Protein AF-A0A7X9KQ05-F1 (afdb_monomer)

Sequence (134 aa):
QCNPVDAQNQIRTLVGRLENDSTVLTVDIPKMLSTYNSTLLKMSNIDAKFSDISIKTTNDKQYFLVFKGSSYVSSFLVIEEKYQLFAYSGISCTTSDCASEQFGCTPKVSGVACWPCSNKGKCTKTVSNRSLID

Structure (mmCIF, N/CA/C/O backbone):
data_AF-A0A7X9KQ05-F1
#
_entry.id   AF-A0A7X9KQ05-F1
#
loop_
_atom_site.group_PDB
_atom_site.id
_atom_site.type_symbol
_atom_site.label_atom_id
_at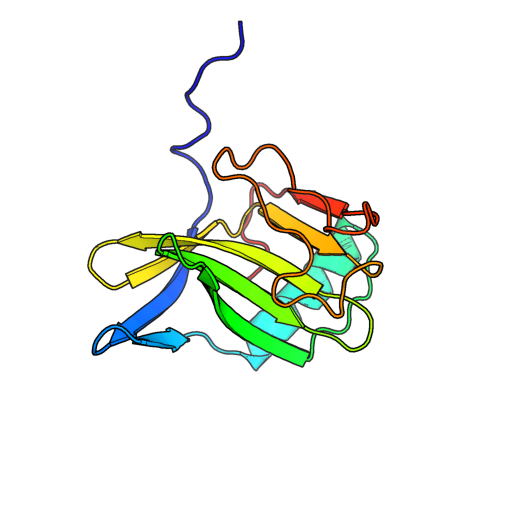om_site.label_alt_id
_atom_site.label_comp_id
_atom_site.label_asym_id
_atom_site.label_entity_id
_atom_site.label_seq_id
_atom_site.pdbx_PDB_ins_code
_atom_site.Cartn_x
_atom_site.Cartn_y
_atom_site.Cartn_z
_atom_site.occupancy
_atom_site.B_iso_or_equiv
_atom_site.auth_seq_id
_atom_site.auth_comp_id
_atom_site.auth_asym_id
_atom_site.auth_atom_id
_atom_site.pdbx_PDB_model_num
ATOM 1 N N . GLN A 1 1 ? 16.382 24.914 11.539 1.00 32.06 1 GLN A N 1
ATOM 2 C CA . GLN A 1 1 ? 15.289 24.474 12.433 1.00 32.06 1 GLN A CA 1
ATOM 3 C C . GLN A 1 1 ? 14.169 23.967 11.536 1.00 32.06 1 GLN A C 1
ATOM 5 O O . GLN A 1 1 ? 13.652 24.756 10.760 1.00 32.06 1 GLN A O 1
ATOM 10 N N . CYS A 1 2 ? 13.890 22.661 11.524 1.00 33.84 2 CYS A N 1
ATOM 11 C CA . CYS A 1 2 ? 12.804 22.104 10.708 1.00 33.84 2 CYS A CA 1
ATOM 12 C C . CYS A 1 2 ? 11.520 22.112 11.545 1.00 33.84 2 CYS A C 1
ATOM 14 O O . CYS A 1 2 ? 11.489 21.508 12.616 1.00 33.84 2 CYS A O 1
ATOM 16 N N . ASN A 1 3 ? 10.513 22.856 11.090 1.00 32.16 3 ASN A N 1
ATOM 17 C CA . ASN A 1 3 ? 9.236 23.030 11.779 1.00 32.16 3 ASN A CA 1
ATOM 18 C C . ASN A 1 3 ? 8.375 21.751 11.704 1.00 32.16 3 ASN A C 1
ATOM 20 O O . ASN A 1 3 ? 8.307 21.136 10.643 1.00 32.16 3 ASN A O 1
ATOM 24 N N . PRO A 1 4 ? 7.659 21.371 12.778 1.00 38.47 4 PRO A N 1
ATOM 25 C CA . PRO A 1 4 ? 6.852 20.147 12.850 1.00 38.47 4 PRO A CA 1
ATOM 26 C C . PRO A 1 4 ? 5.459 20.260 12.181 1.00 38.47 4 PRO A C 1
ATOM 28 O O . PRO A 1 4 ? 4.487 19.703 12.682 1.00 38.47 4 PRO A O 1
ATOM 31 N N . VAL A 1 5 ? 5.329 20.982 11.060 1.00 39.44 5 VAL A N 1
ATOM 32 C CA . VAL A 1 5 ? 4.015 21.336 10.465 1.00 39.44 5 VAL A CA 1
ATOM 33 C C . VAL A 1 5 ? 3.595 20.430 9.285 1.00 39.44 5 VAL A C 1
ATOM 35 O O . VAL A 1 5 ? 2.438 20.445 8.875 1.00 39.44 5 VAL A O 1
ATOM 38 N N . ASP A 1 6 ? 4.459 19.539 8.792 1.00 43.81 6 ASP A N 1
ATOM 39 C CA . ASP A 1 6 ? 4.179 18.737 7.581 1.00 43.81 6 ASP A CA 1
ATOM 40 C C . ASP A 1 6 ? 3.206 17.551 7.773 1.00 43.81 6 ASP A C 1
ATOM 42 O O . ASP A 1 6 ? 2.900 16.826 6.823 1.00 43.81 6 ASP A O 1
ATOM 46 N N . ALA A 1 7 ? 2.680 17.333 8.983 1.00 42.59 7 ALA A N 1
ATOM 47 C CA . ALA A 1 7 ? 1.721 16.254 9.242 1.00 42.59 7 ALA A CA 1
ATOM 48 C C . ALA A 1 7 ? 0.283 16.588 8.790 1.00 42.59 7 ALA A C 1
ATOM 50 O O . ALA A 1 7 ? -0.501 15.677 8.542 1.00 42.59 7 ALA A O 1
ATOM 51 N N . GLN A 1 8 ? -0.083 17.871 8.663 1.00 43.12 8 GLN A N 1
ATOM 52 C CA . GLN A 1 8 ? -1.489 18.274 8.480 1.00 43.12 8 GLN A CA 1
ATOM 53 C C . GLN A 1 8 ? -1.935 18.449 7.018 1.00 43.12 8 GLN A C 1
ATOM 55 O O . GLN A 1 8 ? -3.130 18.591 6.773 1.00 43.12 8 GLN A O 1
ATOM 60 N N . ASN A 1 9 ? -1.020 18.378 6.044 1.00 53.97 9 ASN A N 1
ATOM 61 C CA . ASN A 1 9 ? -1.334 18.584 4.621 1.00 53.97 9 ASN A CA 1
ATOM 62 C C . ASN A 1 9 ? -1.078 17.344 3.747 1.00 53.97 9 ASN A C 1
ATOM 64 O O . ASN A 1 9 ? -0.866 17.449 2.539 1.00 53.97 9 ASN A O 1
ATOM 68 N N . GLN A 1 10 ? -1.069 16.154 4.356 1.00 70.31 10 GLN A N 1
ATOM 69 C CA . GLN A 1 10 ? -0.912 14.908 3.612 1.00 70.31 10 GLN A CA 1
ATOM 70 C C . GLN A 1 10 ? -2.224 14.513 2.933 1.00 70.31 10 GLN A C 1
ATOM 72 O O . GLN A 1 10 ? -3.295 14.493 3.545 1.00 70.31 10 GLN A O 1
ATOM 77 N N . ILE A 1 11 ? -2.120 14.200 1.644 1.00 86.56 11 ILE A N 1
ATOM 78 C CA . ILE A 1 11 ? -3.246 13.834 0.785 1.00 86.56 11 ILE A CA 1
ATOM 79 C C . ILE A 1 11 ? -3.753 12.468 1.222 1.00 86.56 11 ILE A C 1
ATOM 81 O O . ILE A 1 11 ? -2.985 11.505 1.305 1.00 86.56 11 ILE A O 1
ATOM 85 N N . ARG A 1 12 ? -5.049 12.393 1.508 1.00 92.12 12 ARG A N 1
ATOM 86 C CA . ARG A 1 12 ? -5.700 11.213 2.066 1.00 92.12 12 ARG A CA 1
ATOM 87 C C . ARG A 1 12 ? -6.724 10.661 1.087 1.00 92.12 12 ARG A C 1
ATOM 89 O O . ARG A 1 12 ? -7.572 11.407 0.611 1.00 92.12 12 ARG A O 1
ATOM 96 N N . THR A 1 13 ? -6.667 9.355 0.866 1.00 95.06 13 THR A N 1
ATOM 97 C CA . THR A 1 13 ? -7.666 8.606 0.095 1.00 95.06 13 THR A CA 1
ATOM 98 C C . THR A 1 13 ? -8.396 7.672 1.049 1.00 95.06 13 THR A C 1
ATOM 100 O O . THR A 1 13 ? -7.745 6.958 1.814 1.00 95.06 13 THR A O 1
ATOM 103 N N . LEU A 1 14 ? -9.732 7.672 1.027 1.00 96.38 14 LEU A N 1
ATOM 104 C CA . LEU A 1 14 ? -10.535 6.688 1.757 1.00 96.38 14 LEU A CA 1
ATOM 105 C C . LEU A 1 14 ? -10.352 5.322 1.090 1.00 96.38 14 LEU A C 1
ATOM 107 O O . LEU A 1 14 ? -10.723 5.149 -0.069 1.00 96.38 14 LEU A O 1
ATOM 111 N N . VAL A 1 15 ? -9.777 4.364 1.814 1.00 97.06 15 VAL A N 1
ATOM 112 C CA . VAL A 1 15 ? -9.429 3.044 1.262 1.00 97.06 15 VAL A CA 1
ATOM 113 C C . VAL A 1 15 ? -10.255 1.911 1.850 1.00 97.06 15 VAL A C 1
ATOM 115 O O . VAL A 1 15 ? -10.392 0.850 1.240 1.00 97.06 15 VAL A O 1
ATOM 118 N N . GLY A 1 16 ? -10.832 2.130 3.025 1.00 96.56 16 GLY A N 1
ATOM 119 C CA . GLY A 1 16 ? -11.611 1.111 3.697 1.00 96.56 16 GLY A CA 1
ATOM 120 C C . GLY A 1 16 ? -12.319 1.614 4.938 1.00 96.56 16 GLY A C 1
ATOM 121 O O . GLY A 1 16 ? -12.400 2.814 5.207 1.00 96.56 16 GLY A O 1
ATOM 122 N N . ARG A 1 17 ? -12.803 0.657 5.719 1.00 97.06 17 ARG A N 1
ATOM 123 C CA . ARG A 1 17 ? -13.454 0.871 7.010 1.00 97.06 17 ARG A CA 1
ATOM 124 C C . ARG A 1 17 ? -13.168 -0.290 7.955 1.00 97.06 17 ARG A C 1
ATOM 126 O O . ARG A 1 17 ? -12.743 -1.357 7.513 1.00 97.06 17 ARG A O 1
ATOM 133 N N . LEU A 1 18 ? -13.417 -0.075 9.238 1.00 94.88 18 LEU A N 1
ATOM 134 C CA . LEU A 1 18 ? -13.466 -1.136 10.233 1.00 94.88 18 LEU A CA 1
ATOM 135 C C . LEU A 1 18 ? -14.906 -1.614 10.407 1.00 94.88 18 LEU A C 1
ATOM 137 O O . LEU A 1 18 ? -15.801 -0.817 10.684 1.00 94.88 18 LEU A O 1
ATOM 141 N N . GLU A 1 19 ? -15.112 -2.920 10.275 1.00 94.31 19 GLU A N 1
ATOM 142 C CA . GLU A 1 19 ? -16.373 -3.597 10.583 1.00 94.31 19 GLU A CA 1
ATOM 143 C C . GLU A 1 19 ? -16.075 -4.747 11.544 1.00 94.31 19 GLU A C 1
ATOM 145 O O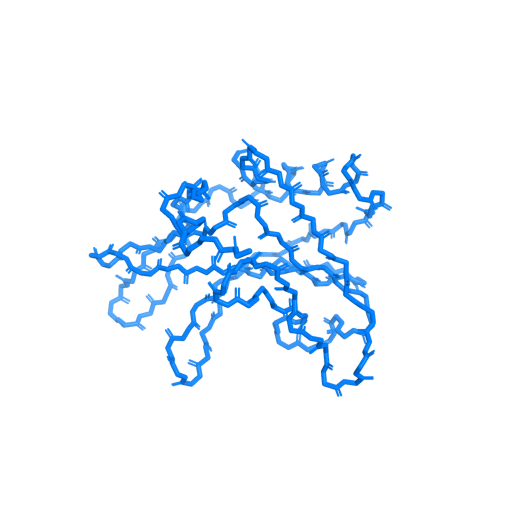 . GLU A 1 19 ? -15.317 -5.650 11.201 1.00 94.31 19 GLU A O 1
ATOM 150 N N . ASN A 1 20 ? -16.646 -4.715 12.754 1.00 89.81 20 ASN A N 1
ATOM 151 C CA . ASN A 1 20 ? -16.412 -5.728 13.796 1.00 89.81 20 ASN A CA 1
ATOM 152 C C . ASN A 1 20 ? -14.911 -5.999 14.039 1.00 89.81 20 ASN A C 1
ATOM 154 O O . ASN A 1 20 ? -14.457 -7.140 13.957 1.00 89.81 20 ASN A O 1
ATOM 158 N N . ASP A 1 21 ? -14.133 -4.932 14.246 1.00 85.00 21 ASP A N 1
ATOM 159 C CA . ASP A 1 21 ? -12.671 -4.962 14.434 1.00 85.00 21 ASP A CA 1
ATOM 160 C C . ASP A 1 21 ? -11.861 -5.549 13.257 1.00 85.00 21 ASP A C 1
ATOM 162 O O . ASP A 1 21 ? -10.652 -5.757 13.369 1.00 85.00 21 ASP A O 1
ATOM 166 N N . SER A 1 22 ? -12.499 -5.773 12.105 1.00 90.94 22 SER A N 1
ATOM 167 C CA . SER A 1 22 ? -11.862 -6.266 10.881 1.00 90.94 22 SER A CA 1
ATOM 168 C C . SER A 1 22 ? -11.764 -5.167 9.827 1.00 90.94 22 SER A C 1
ATOM 170 O O . SER A 1 22 ? -12.681 -4.362 9.658 1.00 90.94 22 SER A O 1
ATOM 172 N N . THR A 1 23 ? -10.653 -5.128 9.092 1.00 94.25 23 THR A N 1
ATOM 173 C CA . THR A 1 23 ? -10.446 -4.168 8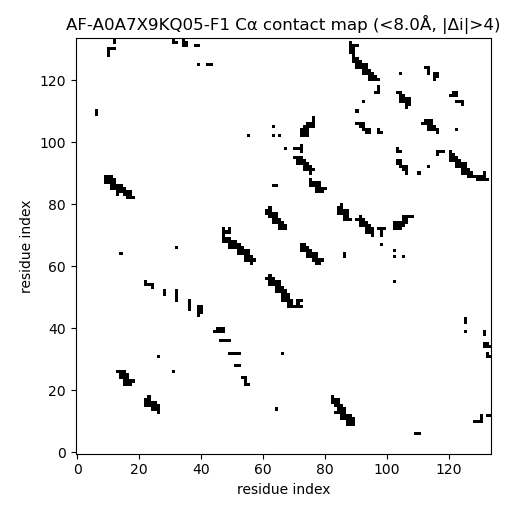.002 1.00 94.25 23 THR A CA 1
ATOM 174 C C . THR A 1 23 ? -11.177 -4.625 6.741 1.00 94.25 23 THR A C 1
ATOM 176 O O . THR A 1 23 ? -11.014 -5.751 6.273 1.00 94.25 23 THR A O 1
ATOM 179 N N . VAL A 1 24 ? -11.972 -3.731 6.159 1.00 95.94 24 VAL A N 1
ATOM 180 C CA . VAL A 1 24 ? -12.706 -3.970 4.912 1.00 95.94 24 VAL A CA 1
ATOM 181 C C . VAL A 1 24 ? -12.269 -2.934 3.887 1.00 95.94 24 VAL A C 1
ATOM 183 O O . VAL A 1 24 ? -12.441 -1.734 4.099 1.00 95.94 24 VAL A O 1
ATOM 186 N N . LEU A 1 25 ? -11.689 -3.393 2.775 1.00 95.88 25 LEU A N 1
ATOM 187 C CA . LEU A 1 25 ? -11.379 -2.550 1.618 1.00 95.88 25 LEU A CA 1
ATOM 188 C C . LEU A 1 25 ? -12.675 -2.135 0.915 1.00 95.88 25 LEU A C 1
ATOM 190 O O . LEU A 1 25 ? -13.524 -2.978 0.633 1.00 95.88 25 LEU A O 1
ATOM 194 N N . THR A 1 26 ? -12.814 -0.848 0.602 1.00 96.12 26 THR A N 1
ATOM 195 C CA . THR A 1 26 ? -14.031 -0.288 -0.024 1.00 96.12 26 THR A CA 1
ATOM 196 C C . THR A 1 26 ? -13.763 0.385 -1.371 1.00 96.12 26 THR A C 1
ATOM 198 O O . THR A 1 26 ? -14.611 1.110 -1.883 1.00 96.12 26 THR A O 1
ATOM 201 N N . VAL A 1 27 ? -12.569 0.195 -1.928 1.00 95.44 27 VAL A N 1
ATOM 202 C CA . VAL A 1 27 ? -12.116 0.826 -3.175 1.00 95.44 27 VAL A CA 1
ATOM 203 C C . VAL A 1 27 ? -12.448 -0.023 -4.396 1.00 95.44 27 VAL A C 1
ATOM 205 O O . VAL A 1 27 ? -12.593 -1.241 -4.305 1.00 95.44 27 VAL A O 1
ATOM 208 N N . ASP A 1 28 ? -12.482 0.615 -5.565 1.00 96.81 28 ASP A N 1
ATOM 209 C CA . ASP A 1 28 ? -12.424 -0.082 -6.850 1.00 96.81 28 ASP A CA 1
ATOM 210 C C . ASP A 1 28 ? -10.998 -0.624 -7.060 1.00 96.81 28 ASP A C 1
ATOM 212 O O . ASP A 1 28 ? -10.082 0.112 -7.439 1.00 96.81 28 ASP A O 1
ATOM 216 N N . ILE A 1 29 ? -10.803 -1.910 -6.747 1.00 95.88 29 ILE A N 1
ATOM 217 C CA . ILE A 1 29 ? -9.492 -2.574 -6.794 1.00 95.88 29 ILE A CA 1
ATOM 218 C C . ILE A 1 29 ? -8.874 -2.514 -8.205 1.00 95.88 29 ILE A C 1
ATOM 220 O O . ILE A 1 29 ? -7.732 -2.057 -8.308 1.00 95.88 29 ILE A O 1
ATOM 224 N N . PRO A 1 30 ? -9.566 -2.914 -9.296 1.00 97.12 30 PRO A N 1
ATOM 225 C CA . PRO A 1 30 ? -9.018 -2.800 -10.649 1.00 97.12 30 PRO A CA 1
ATOM 226 C C . PRO A 1 30 ? -8.569 -1.383 -11.011 1.00 97.12 30 PRO A C 1
ATOM 228 O O . PRO A 1 30 ? -7.465 -1.201 -11.538 1.00 97.12 30 PRO A O 1
ATOM 231 N N . LYS A 1 31 ? -9.392 -0.373 -10.699 1.00 97.06 31 LYS A N 1
ATOM 232 C CA . LYS A 1 31 ? -9.046 1.025 -10.972 1.00 97.06 31 LYS A CA 1
ATOM 233 C C . LYS A 1 31 ? -7.812 1.448 -10.177 1.00 97.06 31 LYS A C 1
ATOM 235 O O . LYS A 1 31 ? -6.870 1.975 -10.766 1.00 97.06 31 LYS A O 1
ATOM 240 N N . MET A 1 32 ? -7.781 1.172 -8.873 1.00 97.38 32 MET A N 1
ATOM 241 C CA . MET A 1 32 ? -6.673 1.560 -7.997 1.00 97.38 32 MET A CA 1
ATOM 242 C C . MET A 1 32 ? -5.352 0.878 -8.388 1.00 97.38 32 MET A C 1
ATOM 244 O O . MET A 1 32 ? -4.311 1.536 -8.427 1.00 97.38 32 MET A O 1
ATOM 248 N N . LEU A 1 33 ? -5.382 -0.412 -8.750 1.00 98.00 33 LEU A N 1
ATOM 249 C CA . LEU A 1 33 ? -4.218 -1.128 -9.288 1.00 98.00 33 LEU A CA 1
ATOM 250 C C . LEU A 1 33 ? -3.703 -0.476 -10.577 1.00 98.00 33 LEU A C 1
ATOM 252 O O . LEU A 1 33 ? -2.499 -0.250 -10.721 1.00 98.00 33 LEU A O 1
ATOM 256 N N . SER A 1 34 ? -4.604 -0.164 -11.512 1.00 97.62 34 SER A N 1
ATOM 257 C CA . SER A 1 34 ? -4.253 0.466 -12.789 1.00 97.62 34 SER A CA 1
ATOM 258 C C . SER A 1 34 ? -3.651 1.861 -12.595 1.00 97.62 34 SER A C 1
ATOM 260 O O . SER A 1 34 ? -2.589 2.157 -13.162 1.00 97.62 34 SER A O 1
ATOM 262 N N . THR A 1 35 ? -4.282 2.700 -11.761 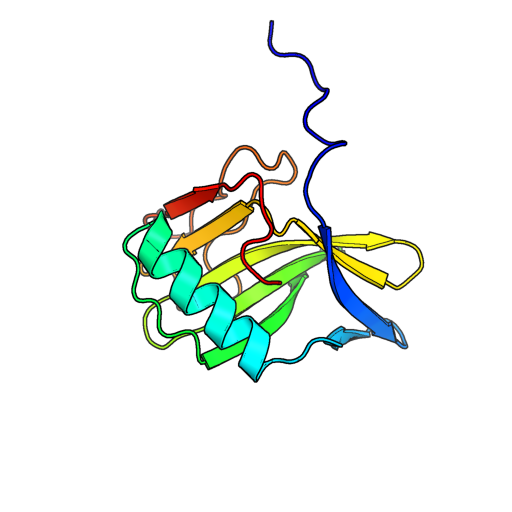1.00 97.19 35 THR A N 1
ATOM 263 C CA . THR A 1 35 ? -3.759 4.025 -11.394 1.00 97.19 35 THR A CA 1
ATOM 264 C C . THR A 1 35 ? -2.365 3.884 -10.804 1.00 97.19 35 THR A C 1
ATOM 266 O O . THR A 1 35 ? -1.426 4.521 -11.288 1.00 97.19 35 THR A O 1
ATOM 269 N N . TYR A 1 36 ? -2.200 3.042 -9.781 1.00 97.75 36 TYR A N 1
ATOM 270 C CA . TYR A 1 36 ? -0.953 3.029 -9.032 1.00 97.75 36 TYR A CA 1
ATOM 271 C C . TYR A 1 36 ? 0.218 2.461 -9.835 1.00 97.75 36 TYR A C 1
ATOM 273 O O . TYR A 1 36 ? 1.293 3.061 -9.839 1.00 97.75 36 TYR A O 1
ATOM 281 N N . ASN A 1 37 ? 0.009 1.376 -10.591 1.00 97.94 37 ASN A N 1
ATOM 282 C CA . ASN A 1 37 ? 1.029 0.847 -11.502 1.00 97.94 37 ASN A CA 1
ATOM 283 C C . ASN A 1 37 ? 1.480 1.913 -12.516 1.00 97.94 37 ASN A C 1
ATOM 285 O O . ASN A 1 37 ? 2.679 2.126 -12.708 1.00 97.94 37 ASN A O 1
ATOM 289 N N . SER A 1 38 ? 0.528 2.637 -13.115 1.00 97.06 38 SER A N 1
ATOM 290 C CA . SER A 1 38 ? 0.824 3.697 -14.088 1.00 97.06 38 SER A CA 1
ATOM 291 C C . SER A 1 38 ? 1.591 4.864 -13.464 1.00 97.06 38 SER A C 1
ATOM 293 O O . SER A 1 38 ? 2.530 5.393 -14.064 1.00 97.06 38 SER A O 1
ATOM 295 N N . THR A 1 39 ? 1.195 5.285 -12.264 1.00 95.94 39 THR A N 1
ATOM 296 C CA . THR A 1 39 ? 1.833 6.392 -11.545 1.00 95.94 39 THR A CA 1
ATOM 297 C C . THR A 1 39 ? 3.246 6.027 -11.112 1.00 95.94 39 THR A C 1
ATOM 299 O O . THR A 1 39 ? 4.175 6.809 -11.321 1.00 95.94 39 THR A O 1
ATOM 302 N N . LEU A 1 40 ? 3.438 4.830 -10.559 1.00 95.94 40 LEU A N 1
ATOM 303 C CA . LEU A 1 40 ? 4.734 4.394 -10.057 1.00 95.94 40 LEU A CA 1
ATOM 304 C C . LEU A 1 40 ? 5.757 4.214 -11.190 1.00 95.94 40 LEU A C 1
ATOM 306 O O . LEU A 1 40 ? 6.916 4.619 -11.042 1.00 95.94 40 LEU A O 1
ATOM 310 N N . LEU A 1 41 ? 5.315 3.712 -12.347 1.00 96.31 41 LEU A N 1
ATOM 311 C CA . LEU A 1 41 ? 6.140 3.663 -13.551 1.00 96.31 41 LEU A CA 1
ATOM 312 C C . LEU A 1 41 ? 6.576 5.070 -13.980 1.00 96.31 41 LEU A C 1
ATOM 314 O O . LEU A 1 41 ? 7.761 5.310 -14.188 1.00 96.31 41 LEU A O 1
ATOM 318 N N . LYS A 1 42 ? 5.647 6.030 -14.047 1.00 96.00 42 LYS A N 1
ATOM 319 C CA . LYS A 1 42 ? 5.956 7.409 -14.467 1.00 96.00 42 LYS A CA 1
ATOM 320 C C . LYS A 1 42 ? 6.872 8.149 -13.491 1.00 96.00 42 LYS A C 1
ATOM 322 O O . LYS A 1 42 ? 7.745 8.891 -13.925 1.00 96.00 42 LYS A O 1
ATOM 327 N N . MET A 1 43 ? 6.656 7.989 -12.186 1.00 93.31 43 MET A N 1
ATOM 328 C CA . MET A 1 43 ? 7.333 8.795 -11.162 1.00 93.31 43 MET A CA 1
ATOM 329 C C . MET A 1 43 ? 8.639 8.189 -10.659 1.00 93.31 43 MET A C 1
ATOM 331 O O . MET A 1 43 ? 9.512 8.913 -10.187 1.00 93.31 43 MET A O 1
ATOM 335 N N . SER A 1 44 ? 8.764 6.865 -10.681 1.00 92.25 44 SER A N 1
ATOM 336 C CA . SER A 1 44 ? 9.911 6.166 -10.090 1.00 92.25 44 SER A CA 1
ATOM 337 C C . SER A 1 44 ? 10.541 5.145 -11.031 1.00 92.25 44 SER A C 1
ATOM 339 O O . SER A 1 44 ? 11.502 4.492 -10.635 1.00 92.25 44 SER A O 1
ATOM 341 N N . ASN A 1 45 ? 10.041 5.032 -12.268 1.00 95.62 45 ASN A N 1
ATOM 342 C CA . ASN A 1 45 ? 10.500 4.062 -13.260 1.00 95.62 45 ASN A CA 1
ATOM 343 C C . ASN A 1 45 ? 10.448 2.614 -12.738 1.00 95.62 45 ASN A C 1
ATOM 345 O O . ASN A 1 45 ? 11.336 1.810 -13.015 1.00 95.62 45 ASN A O 1
ATOM 349 N N . ILE A 1 46 ? 9.423 2.297 -11.936 1.00 95.62 46 ILE A N 1
ATOM 350 C CA . ILE A 1 46 ? 9.183 0.952 -11.404 1.00 95.62 46 ILE A CA 1
ATOM 351 C C . ILE A 1 46 ? 7.938 0.378 -12.081 1.00 95.62 46 ILE A C 1
ATOM 353 O O . ILE A 1 46 ? 6.819 0.809 -11.806 1.00 95.62 46 ILE A O 1
ATOM 357 N N . ASP A 1 47 ? 8.138 -0.628 -12.929 1.00 96.25 47 ASP A N 1
ATOM 358 C CA . ASP A 1 47 ? 7.065 -1.450 -13.499 1.00 96.25 47 ASP A CA 1
ATOM 359 C C . ASP A 1 47 ? 6.725 -2.602 -12.537 1.00 96.25 47 ASP A C 1
ATOM 361 O O . ASP A 1 47 ? 7.184 -3.735 -12.690 1.00 96.25 47 ASP A O 1
ATOM 365 N N . ALA A 1 48 ? 5.985 -2.283 -11.470 1.00 93.56 48 ALA A N 1
ATOM 366 C CA . ALA A 1 48 ? 5.763 -3.210 -10.360 1.00 93.56 48 ALA A CA 1
ATOM 367 C C . ALA A 1 48 ? 4.766 -4.339 -10.661 1.00 93.56 48 ALA A C 1
ATOM 369 O O . ALA A 1 48 ? 4.821 -5.389 -10.012 1.00 93.56 48 ALA A O 1
ATOM 370 N N . LYS A 1 49 ? 3.851 -4.113 -11.613 1.00 96.31 49 LYS A N 1
ATOM 371 C CA . LYS A 1 49 ? 2.767 -5.036 -11.988 1.00 96.31 49 LYS A CA 1
ATOM 372 C C . LYS A 1 49 ? 2.017 -5.577 -10.769 1.00 96.31 49 LYS A C 1
ATOM 374 O O . LYS A 1 49 ? 1.820 -6.784 -10.627 1.00 96.31 49 LYS A O 1
ATOM 379 N N . PHE A 1 50 ? 1.626 -4.681 -9.864 1.00 97.94 50 PHE A N 1
ATOM 380 C CA . PHE A 1 50 ? 0.787 -5.040 -8.728 1.00 97.94 50 PHE A CA 1
ATOM 381 C C . PHE A 1 50 ? -0.529 -5.633 -9.226 1.00 97.94 50 PHE A C 1
ATOM 383 O O . PHE A 1 50 ? -1.149 -5.088 -10.142 1.00 97.94 50 PHE A O 1
ATOM 390 N N . SER A 1 51 ? -0.941 -6.731 -8.605 1.00 97.44 51 SER A N 1
ATOM 391 C CA . SER A 1 51 ? -2.151 -7.482 -8.943 1.00 97.44 51 SER A CA 1
ATOM 392 C C . SER A 1 51 ? -3.082 -7.675 -7.748 1.00 97.44 51 SER A C 1
ATOM 394 O O . SER A 1 51 ? -4.190 -8.166 -7.922 1.00 97.44 51 SER A O 1
ATOM 396 N N . ASP A 1 52 ? -2.631 -7.322 -6.545 1.00 97.25 52 ASP A N 1
ATOM 397 C CA . ASP A 1 52 ? -3.373 -7.496 -5.300 1.00 97.25 52 ASP A CA 1
ATOM 398 C C . ASP A 1 52 ? -3.236 -6.261 -4.401 1.00 97.25 52 ASP A C 1
ATOM 400 O O . ASP A 1 52 ? -2.194 -5.592 -4.405 1.00 97.25 52 ASP A O 1
ATOM 404 N N . ILE A 1 53 ? -4.293 -5.975 -3.637 1.00 97.44 53 ILE A N 1
ATOM 405 C CA . ILE A 1 53 ? -4.358 -4.890 -2.653 1.00 97.44 53 ILE A CA 1
ATOM 406 C C . ILE A 1 53 ? -4.948 -5.454 -1.361 1.00 97.44 53 ILE A C 1
ATOM 408 O O . ILE A 1 53 ? -5.999 -6.088 -1.373 1.00 97.44 53 ILE A O 1
ATOM 412 N N . SER A 1 54 ? -4.307 -5.174 -0.229 1.00 96.81 54 SER A N 1
ATOM 413 C CA . SER A 1 54 ? -4.804 -5.553 1.098 1.00 96.81 54 SER A CA 1
ATOM 414 C C . SER A 1 54 ? -4.542 -4.453 2.124 1.00 96.81 54 SER A C 1
ATOM 416 O O . SER A 1 54 ? -3.564 -3.717 2.013 1.00 96.81 54 SER A O 1
ATOM 418 N N . ILE A 1 55 ? -5.394 -4.344 3.148 1.00 96.56 55 ILE A N 1
ATOM 419 C CA . ILE A 1 55 ? -5.073 -3.573 4.356 1.00 96.56 55 ILE A CA 1
ATOM 420 C C . ILE A 1 55 ? -4.515 -4.552 5.379 1.00 96.56 55 ILE A C 1
ATOM 422 O O . ILE A 1 55 ? -5.177 -5.527 5.734 1.00 96.56 55 ILE A O 1
ATOM 426 N N . LYS A 1 56 ? -3.302 -4.293 5.855 1.00 94.69 56 LYS A N 1
ATOM 427 C CA . LYS A 1 56 ? -2.627 -5.117 6.856 1.00 94.69 56 LYS A CA 1
ATOM 428 C C . LYS A 1 56 ? -2.412 -4.325 8.134 1.00 94.69 56 LYS A C 1
ATOM 430 O O . LYS A 1 56 ? -2.155 -3.126 8.080 1.00 94.69 56 LYS A O 1
ATOM 435 N N . THR A 1 57 ? -2.466 -5.019 9.262 1.00 93.06 57 THR A N 1
ATOM 436 C CA . THR A 1 57 ? -2.358 -4.419 10.594 1.00 93.06 57 THR A CA 1
ATOM 437 C C . THR A 1 57 ? -1.163 -5.000 11.335 1.00 93.06 57 THR A C 1
ATOM 439 O O . THR A 1 57 ? -0.912 -6.204 11.259 1.00 93.06 57 THR A O 1
ATOM 442 N N . THR A 1 58 ? -0.407 -4.154 12.032 1.00 88.88 58 THR A N 1
ATOM 443 C CA . THR A 1 58 ? 0.650 -4.585 12.957 1.00 88.88 58 THR A CA 1
ATOM 444 C C . THR A 1 58 ? 0.075 -4.875 14.344 1.00 88.88 58 THR A C 1
ATOM 446 O O . THR A 1 58 ? -1.027 -4.443 14.675 1.00 88.88 58 THR A O 1
ATOM 449 N N . ASN A 1 59 ? 0.847 -5.552 15.197 1.00 86.06 59 ASN A N 1
ATOM 450 C CA . ASN A 1 59 ? 0.443 -5.824 16.583 1.00 86.06 59 ASN A CA 1
ATOM 451 C C . ASN A 1 59 ? 0.141 -4.541 17.384 1.00 86.06 59 ASN A C 1
ATOM 453 O O . ASN A 1 59 ? -0.719 -4.554 18.259 1.00 86.06 59 ASN A O 1
ATOM 457 N N . ASP A 1 60 ? 0.777 -3.421 17.024 1.00 85.94 60 ASP A N 1
ATOM 458 C CA . ASP A 1 60 ? 0.568 -2.103 17.637 1.00 85.94 60 ASP A CA 1
ATOM 459 C C . ASP A 1 60 ? -0.594 -1.318 16.996 1.00 85.94 60 ASP A C 1
ATOM 461 O O .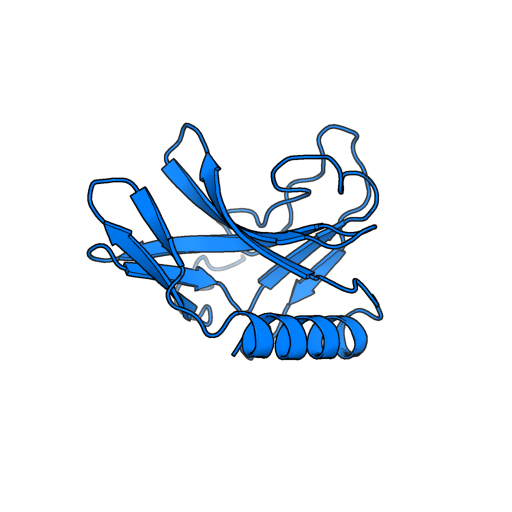 ASP A 1 60 ? -0.667 -0.095 17.122 1.00 85.94 60 ASP A O 1
ATOM 465 N N . LYS A 1 61 ? -1.489 -2.005 16.270 1.00 85.44 61 LYS A N 1
ATOM 466 C CA . LYS A 1 61 ? -2.646 -1.428 15.564 1.00 85.44 61 LYS A CA 1
ATOM 467 C C . LYS A 1 61 ? -2.287 -0.350 14.531 1.00 85.44 61 LYS A C 1
ATOM 469 O O . LYS A 1 61 ? -3.080 0.550 14.273 1.00 85.44 61 LYS A O 1
ATOM 474 N N . GLN A 1 62 ? -1.110 -0.436 13.908 1.00 90.56 62 GLN A N 1
ATOM 475 C CA . GLN A 1 62 ? -0.804 0.398 12.741 1.00 90.56 62 GLN A CA 1
ATOM 476 C C . GLN A 1 62 ? -1.321 -0.280 11.480 1.00 90.56 62 GLN A C 1
ATOM 478 O O . GLN A 1 62 ? -1.075 -1.469 11.274 1.00 90.56 62 GLN A O 1
ATOM 483 N N . TYR A 1 63 ? -2.002 0.480 10.629 1.00 93.62 63 TYR A N 1
ATOM 484 C CA . TYR A 1 63 ? -2.569 -0.017 9.384 1.00 93.62 63 TYR A CA 1
ATOM 485 C C . TYR A 1 63 ? -1.696 0.390 8.197 1.00 93.62 63 TYR A C 1
ATOM 487 O O . TYR A 1 63 ? -1.187 1.510 8.127 1.00 93.62 63 TYR A O 1
ATOM 495 N N . PHE A 1 64 ? -1.569 -0.509 7.228 1.00 95.31 64 PHE A N 1
ATOM 496 C CA . PHE A 1 64 ? -0.881 -0.255 5.970 1.00 95.31 64 PHE A CA 1
ATOM 497 C C . PHE A 1 64 ? -1.716 -0.763 4.805 1.00 95.31 64 PHE A C 1
ATOM 499 O O . PHE A 1 64 ? -2.189 -1.899 4.825 1.00 95.31 64 PHE A O 1
ATOM 506 N N . LEU A 1 65 ? -1.857 0.058 3.769 1.00 97.00 65 LEU A N 1
ATOM 507 C CA . LEU A 1 65 ? -2.365 -0.392 2.480 1.00 97.00 65 LEU A CA 1
ATOM 508 C C . LEU A 1 65 ? -1.189 -0.989 1.716 1.00 97.00 65 LEU A C 1
ATOM 510 O O . LEU A 1 65 ? -0.205 -0.293 1.474 1.00 97.00 65 LEU A O 1
ATOM 514 N N . VAL A 1 66 ? -1.281 -2.263 1.363 1.00 97.62 66 VAL A N 1
ATOM 515 C CA . VAL A 1 66 ? -0.202 -3.031 0.746 1.00 97.62 66 VAL A CA 1
ATOM 516 C C . VAL A 1 66 ? -0.617 -3.456 -0.652 1.00 97.62 66 VAL A C 1
ATOM 518 O O . VAL A 1 66 ? -1.616 -4.151 -0.824 1.00 97.62 66 VAL A O 1
ATOM 521 N N . PHE A 1 67 ? 0.193 -3.071 -1.632 1.00 98.00 67 PHE A N 1
ATOM 522 C CA . PHE A 1 67 ? 0.111 -3.519 -3.014 1.00 98.00 67 PHE A CA 1
ATOM 523 C C . PHE A 1 67 ? 1.129 -4.629 -3.238 1.00 98.00 67 PHE A C 1
ATOM 525 O O . PHE A 1 67 ? 2.311 -4.466 -2.912 1.00 98.00 67 PHE A O 1
ATOM 532 N N . LYS A 1 68 ? 0.689 -5.750 -3.811 1.00 97.62 68 LYS A N 1
ATOM 533 C CA . LYS A 1 68 ? 1.552 -6.905 -4.070 1.00 97.62 68 LYS A CA 1
ATOM 534 C C . LYS A 1 68 ? 1.542 -7.285 -5.545 1.00 97.62 68 LYS A C 1
ATOM 536 O O . LYS A 1 68 ? 0.492 -7.396 -6.174 1.00 97.62 68 LYS A O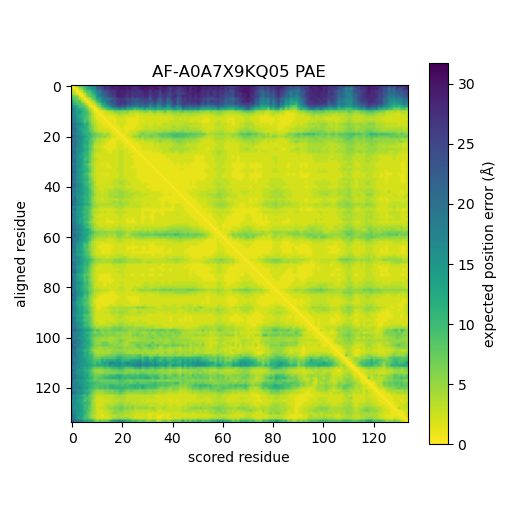 1
ATOM 541 N N . GLY A 1 69 ? 2.742 -7.446 -6.090 1.00 95.75 69 GLY A N 1
ATOM 542 C CA . GLY A 1 69 ? 3.008 -7.969 -7.425 1.00 95.75 69 GLY A CA 1
ATOM 543 C C . GLY A 1 69 ? 3.912 -9.195 -7.332 1.00 95.75 69 GLY A C 1
ATOM 544 O O . GLY A 1 69 ? 4.246 -9.659 -6.239 1.00 95.75 69 GLY A O 1
ATOM 545 N N . 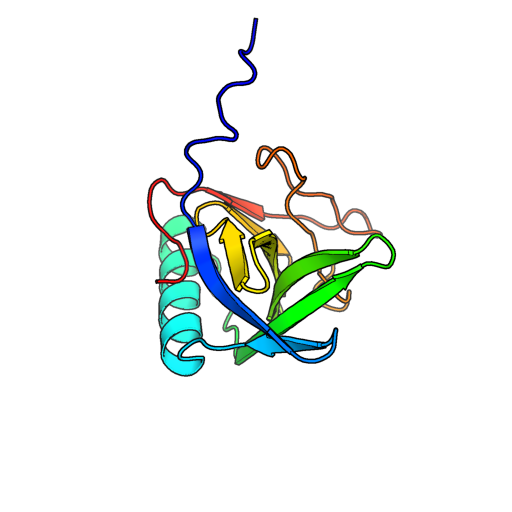SER A 1 70 ? 4.342 -9.717 -8.480 1.00 91.56 70 SER A N 1
ATOM 546 C CA . SER A 1 70 ? 5.223 -10.893 -8.528 1.00 91.56 70 SER A CA 1
ATOM 547 C C . SER A 1 70 ? 6.612 -10.630 -7.943 1.00 91.56 70 SER A C 1
ATOM 549 O O . SER A 1 70 ? 7.231 -11.532 -7.389 1.00 91.56 70 SER A O 1
ATOM 551 N N . SER A 1 71 ? 7.109 -9.402 -8.095 1.00 94.12 71 SER A N 1
ATOM 552 C CA . SER A 1 71 ? 8.500 -9.039 -7.791 1.00 94.12 71 SER A CA 1
ATOM 553 C C . SER A 1 71 ? 8.624 -7.812 -6.898 1.00 94.12 71 SER A C 1
ATOM 555 O O . SER A 1 71 ? 9.726 -7.481 -6.480 1.00 94.12 71 SER A O 1
ATOM 557 N N . TYR A 1 72 ? 7.509 -7.142 -6.610 1.00 96.50 72 TYR A N 1
ATOM 558 C CA . TYR A 1 72 ? 7.481 -5.916 -5.831 1.00 96.50 72 TYR A CA 1
ATOM 559 C C . TYR A 1 72 ? 6.374 -5.965 -4.790 1.00 96.50 72 TYR A C 1
ATOM 561 O O . TYR A 1 72 ? 5.275 -6.470 -5.038 1.00 96.50 72 TYR A O 1
ATOM 569 N N . VAL A 1 73 ? 6.659 -5.356 -3.647 1.00 97.00 73 VAL A N 1
ATOM 570 C CA . VAL A 1 73 ? 5.656 -4.941 -2.671 1.00 97.00 73 VAL A CA 1
ATOM 571 C C . VAL A 1 73 ? 5.800 -3.447 -2.463 1.00 97.00 73 VAL A C 1
ATOM 573 O O . VAL A 1 73 ? 6.915 -2.924 -2.399 1.00 97.00 73 VAL A O 1
ATOM 576 N N . SER A 1 74 ? 4.665 -2.766 -2.369 1.00 96.94 74 SER A N 1
ATOM 577 C CA . SER A 1 74 ? 4.608 -1.376 -1.950 1.00 96.94 74 SER A CA 1
ATOM 578 C C . SER A 1 74 ? 3.614 -1.197 -0.824 1.00 96.94 74 SER A C 1
ATOM 580 O O . SER A 1 74 ? 2.612 -1.912 -0.757 1.00 96.94 74 SER A O 1
ATOM 582 N N . SER A 1 75 ? 3.878 -0.235 0.050 1.00 96.50 75 SER A N 1
ATOM 583 C CA . SER A 1 75 ? 2.951 0.105 1.112 1.00 96.50 75 SER A CA 1
ATOM 584 C C . SER A 1 7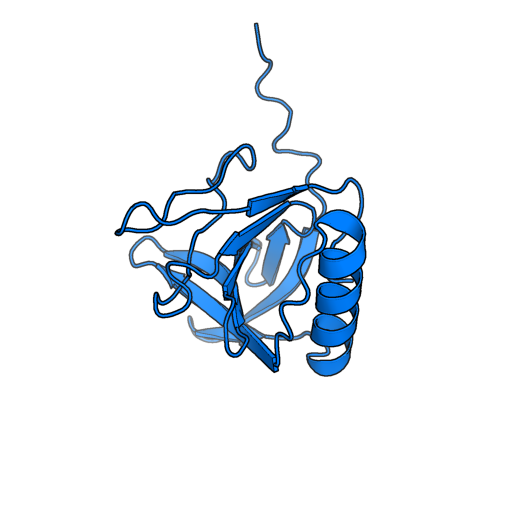5 ? 2.781 1.605 1.328 1.00 96.50 75 SER A C 1
ATOM 586 O O . SER A 1 75 ? 3.673 2.421 1.068 1.00 96.50 75 SER A O 1
ATOM 588 N N . PHE A 1 76 ? 1.599 1.937 1.840 1.00 95.50 76 PHE A N 1
ATOM 589 C CA . PHE A 1 76 ? 1.185 3.260 2.281 1.00 95.50 76 PHE A CA 1
ATOM 590 C C . PHE A 1 76 ? 0.768 3.180 3.743 1.00 95.50 76 PHE A C 1
ATOM 592 O O . PHE A 1 76 ? 0.136 2.205 4.154 1.00 95.50 76 PHE A O 1
ATOM 599 N N . LEU A 1 77 ? 1.075 4.217 4.519 1.00 94.25 77 LEU A N 1
ATOM 600 C CA . LEU A 1 77 ? 0.555 4.343 5.877 1.00 94.25 77 LEU A CA 1
ATOM 601 C C . LEU A 1 77 ? -0.947 4.631 5.820 1.00 94.25 77 LEU A C 1
ATOM 603 O O . LEU A 1 77 ? -1.384 5.477 5.038 1.00 94.25 77 LEU A O 1
ATOM 607 N N . VAL A 1 78 ? -1.719 3.933 6.647 1.00 94.44 78 VAL A N 1
ATOM 608 C CA . VAL A 1 78 ? -3.161 4.122 6.795 1.00 94.44 78 VAL A CA 1
ATOM 609 C C . VAL A 1 78 ? -3.460 4.599 8.210 1.00 94.44 78 VAL A C 1
ATOM 611 O O . VAL A 1 78 ? -2.950 4.047 9.185 1.00 94.44 78 VAL A O 1
ATOM 614 N N . ILE A 1 79 ? -4.299 5.624 8.313 1.00 93.12 79 ILE A N 1
ATOM 615 C CA . ILE A 1 79 ? -4.837 6.122 9.576 1.00 93.12 79 ILE A CA 1
ATOM 616 C C . ILE A 1 79 ? -6.312 5.772 9.700 1.00 93.12 79 ILE A C 1
ATOM 618 O O . ILE A 1 79 ? -7.043 5.709 8.712 1.00 93.12 79 ILE A O 1
ATOM 622 N N . GLU A 1 80 ? -6.737 5.560 10.934 1.00 93.25 80 GLU A N 1
ATOM 623 C CA . GLU A 1 80 ? -8.130 5.332 11.276 1.00 93.25 80 GLU A CA 1
ATOM 624 C C . GLU A 1 80 ? -8.757 6.631 11.795 1.00 93.25 80 GLU A C 1
ATOM 626 O O . GLU A 1 80 ? -8.237 7.254 12.721 1.00 93.25 80 GLU A O 1
ATOM 631 N N . GLU A 1 81 ? -9.894 7.025 11.225 1.00 93.62 81 GLU A N 1
ATOM 632 C CA . GLU A 1 81 ? -10.710 8.144 11.697 1.00 93.62 81 GLU A CA 1
ATOM 633 C C . GLU A 1 81 ? -12.180 7.721 11.726 1.00 93.62 81 GLU A C 1
ATOM 635 O O . GLU A 1 81 ? -12.776 7.465 10.684 1.00 93.62 81 GLU A O 1
ATOM 640 N N . LYS A 1 82 ? -12.793 7.652 12.916 1.00 92.81 82 LYS A N 1
ATOM 641 C CA . LYS A 1 82 ? -14.218 7.290 13.086 1.00 92.81 82 LYS A CA 1
ATOM 642 C C . LYS A 1 82 ? -14.614 6.013 12.315 1.00 92.81 82 LYS A C 1
ATOM 644 O O . LYS A 1 82 ? -15.595 6.024 11.574 1.00 92.81 82 LYS A O 1
ATOM 649 N N . TYR A 1 83 ? -13.851 4.928 12.478 1.00 93.38 83 TYR A N 1
ATOM 650 C CA . TYR A 1 83 ? -14.031 3.645 11.772 1.00 93.38 83 TYR A CA 1
ATOM 651 C C . TYR A 1 83 ? -13.794 3.678 10.254 1.00 93.38 83 TYR A C 1
ATOM 653 O O . TYR A 1 83 ? -14.019 2.676 9.577 1.00 93.38 83 TYR A O 1
ATOM 661 N N . GLN A 1 84 ? -13.321 4.789 9.695 1.00 96.44 84 GLN A N 1
ATOM 662 C CA . GLN A 1 84 ? -12.881 4.882 8.305 1.00 96.44 84 GLN A CA 1
ATOM 663 C C . GLN A 1 84 ? -11.359 4.790 8.229 1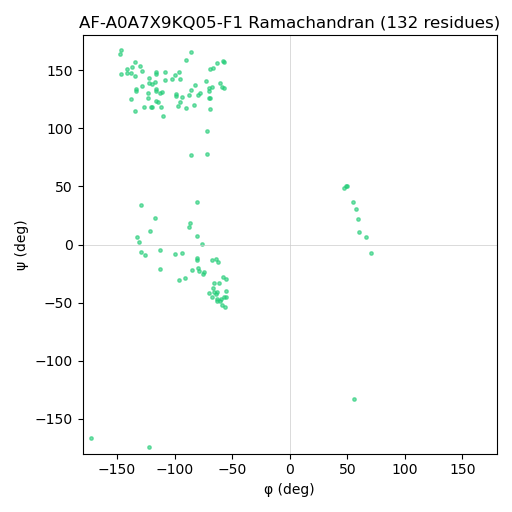.00 96.44 84 GLN A C 1
ATOM 665 O O . GLN A 1 84 ? -10.655 5.266 9.116 1.00 96.44 84 GLN A O 1
ATOM 670 N N . LEU A 1 85 ? -10.850 4.178 7.163 1.00 96.19 85 LEU A N 1
ATOM 671 C CA . LEU A 1 85 ? -9.425 3.955 6.947 1.00 96.19 85 LEU A CA 1
ATOM 672 C C . LEU A 1 85 ? -8.950 4.814 5.777 1.00 96.19 85 LEU A C 1
ATOM 674 O O . LEU A 1 85 ? -9.400 4.632 4.642 1.00 96.19 85 LEU A O 1
ATOM 678 N N . PHE A 1 86 ? -8.026 5.731 6.048 1.00 95.44 86 PHE A N 1
ATOM 679 C CA . PHE A 1 86 ? -7.477 6.667 5.071 1.00 95.44 86 PHE A CA 1
ATOM 680 C C . PHE A 1 86 ? -5.997 6.395 4.828 1.00 95.44 86 PHE A C 1
ATOM 682 O O . PHE A 1 86 ? -5.193 6.464 5.754 1.00 95.44 86 PHE A O 1
ATOM 689 N N . ALA A 1 87 ? -5.613 6.133 3.581 1.00 94.81 87 ALA A N 1
ATOM 690 C CA . ALA A 1 87 ? -4.207 6.025 3.207 1.00 94.81 87 ALA A CA 1
ATOM 691 C C . ALA A 1 87 ? -3.599 7.413 2.976 1.00 94.81 87 ALA A C 1
ATOM 693 O O . ALA A 1 87 ? -4.196 8.244 2.284 1.00 94.81 87 ALA A O 1
ATOM 694 N N . TYR A 1 88 ? -2.380 7.641 3.471 1.00 93.12 88 TYR A N 1
ATOM 695 C CA . TYR A 1 88 ? -1.544 8.777 3.074 1.00 93.12 88 TYR A CA 1
ATOM 696 C C . TYR A 1 88 ? -1.023 8.577 1.650 1.00 93.12 88 TYR A C 1
ATOM 698 O O . TYR A 1 88 ? 0.119 8.203 1.401 1.00 93.12 88 TYR A O 1
ATOM 706 N N . SER A 1 89 ? -1.914 8.833 0.701 1.00 90.44 89 SER A N 1
ATOM 707 C CA . SER A 1 89 ? -1.775 8.564 -0.730 1.00 90.44 89 SER A CA 1
ATOM 708 C C . SER A 1 89 ? -0.662 9.340 -1.437 1.00 90.44 89 SER A C 1
ATOM 710 O O . SER A 1 89 ? -0.331 9.010 -2.571 1.00 90.44 89 SER A O 1
ATOM 712 N N . GLY A 1 90 ? -0.075 10.356 -0.803 1.00 89.06 90 GLY A N 1
ATOM 713 C CA . GLY A 1 90 ? 1.040 11.118 -1.371 1.00 89.06 90 GLY A CA 1
ATOM 714 C C . GLY A 1 90 ? 2.405 10.441 -1.224 1.00 89.06 90 GLY A C 1
ATOM 715 O O . GLY A 1 90 ? 3.363 10.895 -1.848 1.00 89.06 90 GLY A O 1
ATOM 716 N N . ILE A 1 91 ? 2.531 9.398 -0.393 1.00 91.44 91 ILE A N 1
ATOM 717 C CA . ILE A 1 91 ? 3.823 8.781 -0.062 1.00 91.44 91 ILE A CA 1
ATOM 718 C C . ILE A 1 91 ? 3.702 7.259 -0.045 1.00 91.44 91 ILE A C 1
ATOM 720 O O . ILE A 1 91 ? 2.909 6.703 0.711 1.00 91.44 91 ILE A O 1
ATOM 724 N N . SER A 1 92 ? 4.552 6.586 -0.820 1.00 94.25 92 SER A N 1
ATOM 725 C CA . SER A 1 92 ? 4.654 5.124 -0.829 1.00 94.25 92 SER A CA 1
ATOM 726 C C . SER A 1 92 ? 6.092 4.643 -0.678 1.00 94.25 92 SER A C 1
ATOM 728 O O . SER A 1 92 ? 7.034 5.324 -1.097 1.00 94.25 92 SER A O 1
ATOM 730 N N . CYS A 1 93 ? 6.254 3.439 -0.137 1.00 95.25 93 CYS A N 1
ATOM 731 C CA . CYS A 1 93 ? 7.535 2.747 -0.035 1.00 95.25 93 CYS A CA 1
ATOM 732 C C . CYS A 1 93 ? 7.476 1.431 -0.805 1.00 95.25 93 CYS A C 1
ATOM 734 O O . CYS A 1 93 ? 6.694 0.558 -0.444 1.00 95.25 93 CYS A O 1
ATOM 736 N N . THR A 1 94 ? 8.317 1.290 -1.831 1.00 95.81 94 THR A N 1
ATOM 737 C CA . THR A 1 94 ? 8.345 0.125 -2.726 1.00 95.81 94 THR A CA 1
ATOM 738 C C . THR A 1 94 ? 9.680 -0.605 -2.639 1.00 95.81 94 THR A C 1
ATOM 740 O O . THR A 1 94 ? 10.742 0.022 -2.616 1.00 95.81 94 THR A O 1
ATOM 743 N N . THR A 1 95 ? 9.647 -1.935 -2.660 1.00 96.00 95 THR A N 1
ATOM 744 C CA . THR A 1 95 ? 10.843 -2.786 -2.651 1.00 96.00 95 THR A CA 1
ATOM 745 C C . THR A 1 95 ? 10.645 -4.063 -3.458 1.00 96.00 95 THR A C 1
ATOM 747 O O . THR A 1 95 ? 9.545 -4.613 -3.513 1.00 96.00 95 THR A O 1
ATOM 750 N N . SER A 1 96 ? 11.731 -4.527 -4.073 1.00 95.38 96 SER A N 1
ATOM 751 C CA . SER A 1 96 ? 11.877 -5.877 -4.624 1.00 95.38 96 SER A CA 1
ATOM 752 C C . SER A 1 96 ? 12.591 -6.827 -3.663 1.00 95.38 96 SER A C 1
ATOM 754 O O . SER A 1 96 ? 12.320 -8.023 -3.640 1.00 95.38 96 SER A O 1
ATOM 756 N N . ASP A 1 97 ? 13.494 -6.289 -2.845 1.00 92.56 97 ASP A N 1
ATOM 757 C CA . ASP A 1 97 ? 14.473 -7.059 -2.076 1.00 92.56 97 ASP A CA 1
ATOM 758 C C . ASP A 1 97 ? 13.841 -7.777 -0.879 1.00 92.56 97 ASP A C 1
ATOM 760 O O . ASP A 1 97 ? 14.373 -8.777 -0.400 1.00 92.56 97 ASP A O 1
ATOM 764 N N . CYS A 1 98 ? 12.705 -7.271 -0.395 1.00 89.50 98 CYS A N 1
ATOM 765 C CA . CYS A 1 98 ? 11.899 -7.915 0.636 1.00 89.50 98 CYS A CA 1
ATOM 766 C C . CYS A 1 98 ? 10.422 -8.036 0.240 1.00 89.50 98 CYS A C 1
ATOM 768 O O . CYS A 1 98 ? 9.529 -7.987 1.081 1.00 89.50 98 CYS A O 1
ATOM 770 N N . ALA A 1 99 ? 10.143 -8.239 -1.052 1.00 90.75 99 ALA A N 1
ATOM 771 C CA . ALA A 1 99 ? 8.778 -8.435 -1.552 1.00 90.75 99 ALA A CA 1
ATOM 772 C C . ALA A 1 99 ? 8.075 -9.691 -0.977 1.00 90.75 99 ALA A C 1
ATOM 774 O O . ALA A 1 99 ? 6.855 -9.834 -1.080 1.00 90.75 99 ALA A O 1
ATOM 775 N N . SER A 1 100 ? 8.825 -10.611 -0.360 1.00 87.75 100 SER A N 1
ATOM 776 C CA . SER A 1 100 ? 8.279 -11.749 0.388 1.00 87.75 100 SER A CA 1
ATOM 777 C C . SER A 1 100 ? 7.800 -11.383 1.800 1.00 87.75 100 SER A C 1
ATOM 779 O O . SER A 1 100 ? 6.988 -12.121 2.360 1.00 87.75 100 SER A O 1
ATOM 781 N N . GLU A 1 101 ? 8.257 -10.263 2.374 1.00 88.38 101 GLU A N 1
ATOM 782 C CA . GLU A 1 101 ? 7.820 -9.794 3.692 1.00 88.38 101 GLU A CA 1
ATOM 783 C C . GLU A 1 101 ? 6.358 -9.323 3.646 1.00 88.38 101 GLU A C 1
ATOM 785 O O . GLU A 1 101 ? 5.855 -8.849 2.626 1.00 88.38 101 GLU A O 1
ATOM 790 N N . GLN A 1 102 ? 5.653 -9.431 4.778 1.00 86.44 102 GLN A N 1
ATOM 791 C CA . GLN A 1 102 ? 4.219 -9.135 4.856 1.00 86.44 102 GLN A CA 1
ATOM 792 C C . GLN A 1 102 ? 3.879 -7.718 4.371 1.00 86.44 102 GLN A C 1
ATOM 794 O O . GLN A 1 102 ? 2.867 -7.545 3.690 1.00 86.44 102 GLN A O 1
ATOM 799 N N . PHE A 1 103 ? 4.707 -6.731 4.703 1.00 87.31 103 PHE A N 1
ATOM 800 C CA . PHE A 1 103 ? 4.491 -5.323 4.362 1.00 87.31 103 PHE A CA 1
ATOM 801 C C . PHE A 1 103 ? 5.515 -4.789 3.348 1.00 87.31 103 PHE A C 1
ATOM 803 O O . PHE A 1 103 ? 5.404 -3.641 2.924 1.00 87.31 103 PHE A O 1
ATOM 810 N N . GLY A 1 104 ? 6.518 -5.596 2.977 1.00 89.69 104 GLY A N 1
ATOM 811 C CA . GLY A 1 104 ? 7.748 -5.085 2.377 1.00 89.69 104 GLY A CA 1
ATOM 812 C C . GLY A 1 104 ? 8.381 -4.039 3.297 1.00 89.69 104 GLY A C 1
ATOM 813 O O . GLY A 1 104 ? 8.439 -4.229 4.510 1.00 89.69 104 GLY A O 1
ATOM 814 N N . CYS A 1 105 ? 8.776 -2.897 2.737 1.00 90.94 105 CYS A N 1
ATOM 815 C CA . CYS A 1 105 ? 9.077 -1.723 3.547 1.00 90.94 105 CYS A CA 1
ATOM 816 C C . CYS A 1 105 ? 7.916 -0.756 3.654 1.00 90.94 105 CYS A C 1
ATOM 818 O O . CYS A 1 105 ? 7.148 -0.572 2.712 1.00 90.94 105 CYS A O 1
ATOM 820 N N . THR A 1 106 ? 7.851 -0.088 4.803 1.00 91.25 106 THR A N 1
ATOM 821 C CA . THR A 1 106 ? 6.731 0.762 5.194 1.00 91.25 106 THR A CA 1
ATOM 822 C C . THR A 1 106 ? 7.122 2.222 5.345 1.00 91.25 106 THR A C 1
ATOM 824 O O . THR A 1 106 ? 8.251 2.521 5.738 1.00 91.25 106 THR A O 1
ATOM 827 N N . PRO A 1 107 ? 6.220 3.175 5.064 1.00 89.31 107 PRO A N 1
ATOM 828 C CA . PRO A 1 107 ? 6.444 4.563 5.438 1.00 89.31 107 PRO A CA 1
ATOM 829 C C . PRO A 1 107 ? 6.579 4.699 6.958 1.00 89.31 107 PRO A C 1
ATOM 831 O O . PRO A 1 107 ? 5.831 4.093 7.725 1.00 89.31 107 PRO A O 1
ATOM 834 N N . LYS A 1 108 ? 7.519 5.530 7.413 1.00 83.50 108 LYS A N 1
ATOM 835 C CA . LYS A 1 108 ? 7.563 5.967 8.812 1.00 83.50 108 LYS A CA 1
ATOM 836 C C . LYS A 1 108 ? 6.338 6.832 9.105 1.00 83.50 108 LYS A C 1
ATOM 838 O O . LYS A 1 108 ? 5.888 7.565 8.231 1.00 83.50 108 LYS A O 1
ATOM 843 N N . VAL A 1 109 ? 5.881 6.841 10.359 1.00 73.38 109 VAL A N 1
ATOM 844 C CA . VAL A 1 109 ? 4.755 7.684 10.819 1.00 73.38 109 VAL A CA 1
ATOM 845 C C . VAL A 1 109 ? 4.977 9.172 10.525 1.00 73.38 109 VAL A C 1
ATOM 847 O O . VAL A 1 109 ? 4.030 9.899 10.259 1.00 73.38 109 VAL A O 1
ATOM 850 N N . SER A 1 110 ? 6.234 9.626 10.489 1.00 69.25 110 SER A N 1
ATOM 851 C CA . SER A 1 110 ? 6.566 10.999 10.096 1.00 69.25 110 SER A CA 1
ATOM 852 C C . SER A 1 110 ? 6.287 11.315 8.619 1.00 69.25 110 SER A C 1
ATOM 854 O O . SER A 1 110 ? 6.358 12.474 8.231 1.00 69.25 110 SER A O 1
ATOM 856 N N . GLY A 1 111 ? 6.050 10.314 7.768 1.00 63.75 111 GLY A N 1
ATOM 857 C CA . GLY A 1 111 ? 5.926 10.456 6.314 1.00 63.75 111 GLY A CA 1
ATOM 858 C C . GLY A 1 111 ? 7.244 10.777 5.596 1.00 63.75 111 GLY A C 1
ATOM 859 O O . GLY A 1 111 ? 7.310 10.757 4.374 1.00 63.75 111 GLY A O 1
ATOM 860 N N . VAL A 1 112 ? 8.342 11.040 6.312 1.00 69.75 112 VAL A N 1
ATOM 861 C CA . VAL A 1 112 ? 9.575 11.566 5.693 1.00 69.75 112 VAL A CA 1
ATOM 862 C C . VAL A 1 112 ? 10.474 10.464 5.114 1.00 69.75 112 VAL A C 1
ATOM 864 O O . VAL A 1 112 ? 11.283 10.723 4.219 1.00 69.75 112 VAL A O 1
ATOM 867 N N . ALA A 1 113 ? 10.347 9.222 5.578 1.00 81.00 113 ALA A N 1
ATOM 868 C CA . ALA A 1 113 ? 11.239 8.124 5.203 1.00 81.00 113 ALA A CA 1
ATOM 869 C C . ALA A 1 113 ? 10.513 6.776 5.151 1.00 81.00 113 ALA A C 1
ATOM 871 O O . ALA A 1 113 ? 9.412 6.648 5.676 1.00 81.00 113 ALA A O 1
ATOM 872 N N . CYS A 1 114 ? 11.168 5.772 4.569 1.00 89.00 114 CYS A N 1
ATOM 873 C CA . CYS A 1 114 ? 10.758 4.373 4.665 1.00 89.00 114 CYS A CA 1
ATOM 874 C C . CYS A 1 114 ? 11.525 3.683 5.801 1.00 89.00 114 CYS A C 1
ATOM 876 O O . CYS A 1 114 ? 12.711 3.960 6.015 1.00 89.00 114 CYS A O 1
ATOM 878 N N . TRP A 1 115 ? 10.868 2.789 6.532 1.00 87.12 115 TRP A N 1
ATOM 879 C CA . TRP A 1 115 ? 11.543 1.773 7.328 1.00 87.12 115 TRP A CA 1
ATOM 880 C C . TRP A 1 115 ? 12.193 0.763 6.379 1.00 87.12 115 TRP A C 1
ATOM 882 O O . TRP A 1 115 ? 11.505 0.264 5.492 1.00 87.12 115 TRP A O 1
ATOM 892 N N . PRO A 1 116 ? 13.503 0.490 6.498 1.00 83.25 116 PRO A N 1
ATOM 893 C CA . PRO A 1 116 ? 14.143 -0.530 5.680 1.00 83.25 116 PRO A CA 1
ATOM 894 C C . PRO A 1 116 ? 13.557 -1.914 5.972 1.00 83.25 116 PRO A C 1
ATOM 896 O O . PRO A 1 116 ? 13.061 -2.170 7.068 1.00 83.25 116 PRO A O 1
ATOM 899 N N . CYS A 1 117 ? 13.683 -2.805 4.993 1.00 84.44 117 CYS A N 1
ATOM 900 C CA . CYS A 1 117 ? 13.420 -4.230 5.157 1.00 84.44 117 CYS A CA 1
ATOM 901 C C . CYS A 1 117 ? 14.277 -4.844 6.277 1.00 84.44 117 CYS A C 1
ATOM 903 O O . CYS A 1 117 ? 15.385 -4.362 6.555 1.00 84.44 117 CYS A O 1
ATOM 905 N N . SER A 1 118 ? 13.838 -5.971 6.845 1.00 83.25 118 SER A N 1
ATOM 906 C CA . SER A 1 118 ? 14.602 -6.689 7.882 1.00 83.25 118 SER A CA 1
ATOM 907 C C . SER A 1 118 ? 15.967 -7.167 7.368 1.00 83.25 118 SER A C 1
ATOM 909 O O . SER A 1 118 ? 16.963 -7.142 8.091 1.00 83.25 118 SER A O 1
ATOM 911 N N . ASN A 1 119 ? 16.042 -7.524 6.081 1.00 84.62 119 ASN A N 1
ATOM 912 C CA . ASN A 1 119 ? 17.282 -7.889 5.390 1.00 84.62 119 ASN A CA 1
ATOM 913 C C . ASN A 1 119 ? 18.137 -6.686 4.933 1.00 84.62 119 ASN A C 1
ATOM 915 O O . ASN A 1 119 ? 19.117 -6.881 4.216 1.00 84.62 119 ASN A O 1
ATOM 919 N N . LYS A 1 120 ? 17.783 -5.451 5.321 1.00 83.44 120 LYS A N 1
ATOM 920 C CA . LYS A 1 120 ? 18.401 -4.194 4.848 1.00 83.44 120 LYS A CA 1
ATOM 921 C C . LYS A 1 120 ? 18.316 -3.988 3.327 1.00 83.44 120 LYS A C 1
ATOM 923 O O . LYS A 1 120 ? 19.097 -3.218 2.769 1.00 83.44 120 LYS A O 1
ATOM 928 N N . GLY A 1 121 ? 17.370 -4.658 2.672 1.00 84.81 121 GLY A N 1
ATOM 929 C CA . GLY A 1 121 ? 17.072 -4.500 1.255 1.00 84.81 121 GLY A CA 1
ATOM 930 C C . GLY A 1 121 ? 16.699 -3.066 0.881 1.00 84.81 121 GLY A C 1
ATOM 931 O O . GLY A 1 121 ? 16.279 -2.255 1.717 1.00 84.81 121 GLY A O 1
ATOM 932 N N . LYS A 1 122 ? 16.868 -2.742 -0.400 1.00 89.12 122 LYS A N 1
ATOM 933 C CA . LYS A 1 122 ? 16.619 -1.408 -0.936 1.00 89.12 122 LYS A CA 1
ATOM 934 C C . LYS A 1 122 ? 15.130 -1.076 -0.897 1.00 89.12 122 LYS A C 1
ATOM 936 O O . LYS A 1 122 ? 14.283 -1.856 -1.333 1.00 89.12 122 LYS A O 1
ATOM 941 N N . CYS A 1 123 ? 14.840 0.143 -0.455 1.00 91.94 123 CYS A N 1
ATOM 942 C CA . CYS A 1 123 ? 13.506 0.726 -0.484 1.00 91.94 123 CYS A CA 1
ATOM 943 C C . CYS A 1 123 ? 13.502 2.032 -1.252 1.00 91.94 123 CYS A C 1
ATOM 945 O O . CYS A 1 123 ? 14.261 2.955 -0.950 1.00 91.94 123 CYS A O 1
ATOM 947 N N . THR A 1 124 ? 12.617 2.105 -2.237 1.00 93.62 124 THR A N 1
ATOM 948 C CA . THR A 1 124 ? 12.378 3.307 -3.022 1.00 93.62 124 THR A CA 1
ATOM 949 C C . THR A 1 124 ? 11.178 4.037 -2.443 1.00 93.62 124 THR A C 1
ATOM 951 O O . THR A 1 124 ? 10.073 3.501 -2.405 1.00 93.62 124 THR A O 1
ATOM 954 N N . LYS A 1 125 ? 11.403 5.272 -1.992 1.00 92.94 125 LYS A N 1
ATOM 955 C CA . LYS A 1 125 ? 10.338 6.183 -1.573 1.00 92.94 125 LYS A CA 1
ATOM 956 C C . LYS A 1 125 ? 9.832 6.960 -2.787 1.00 92.94 125 LYS A C 1
ATOM 958 O O . LYS A 1 125 ? 10.632 7.615 -3.454 1.00 92.94 125 LYS A O 1
ATOM 963 N N . THR A 1 126 ? 8.524 6.970 -3.002 1.00 91.94 126 THR A N 1
ATOM 964 C CA . THR A 1 126 ? 7.861 7.835 -3.988 1.00 91.94 126 THR A CA 1
ATOM 965 C C . THR A 1 126 ? 7.039 8.875 -3.240 1.00 91.94 126 THR A C 1
ATOM 967 O O . THR A 1 126 ? 6.309 8.527 -2.316 1.00 91.94 126 THR A O 1
ATOM 970 N N . VAL A 1 127 ? 7.186 10.151 -3.607 1.00 90.81 127 VAL A N 1
ATOM 971 C CA . VAL A 1 127 ? 6.480 11.280 -2.982 1.00 90.81 127 VAL A CA 1
ATOM 972 C C . VAL A 1 127 ? 5.808 12.110 -4.068 1.00 90.81 127 VAL A C 1
ATOM 974 O O . VAL A 1 127 ? 6.424 12.397 -5.094 1.00 90.81 127 VAL A O 1
ATOM 977 N N . SER A 1 128 ? 4.562 12.507 -3.832 1.00 88.00 128 SER A N 1
ATOM 978 C CA . SER A 1 128 ? 3.747 13.305 -4.742 1.00 88.00 128 SER A CA 1
ATOM 979 C C . SER A 1 128 ? 2.905 14.321 -3.971 1.00 88.00 128 SER A C 1
ATOM 981 O O . SER A 1 128 ? 2.450 14.061 -2.859 1.00 88.00 128 SER A O 1
ATOM 983 N N . ASN A 1 129 ? 2.657 15.474 -4.594 1.00 86.81 129 ASN A N 1
ATOM 984 C CA . ASN A 1 129 ? 1.668 16.460 -4.147 1.00 86.81 129 ASN A CA 1
ATOM 985 C C . ASN A 1 129 ? 0.261 16.180 -4.714 1.00 86.81 129 ASN A C 1
ATOM 987 O O . ASN A 1 129 ? -0.606 17.053 -4.688 1.00 86.81 129 ASN A O 1
ATOM 991 N N . ARG A 1 130 ? 0.044 14.976 -5.253 1.00 88.75 130 ARG A N 1
ATOM 992 C CA . ARG A 1 130 ? -1.244 14.407 -5.671 1.00 88.75 130 ARG A CA 1
ATOM 993 C C . ARG A 1 130 ? -1.338 12.970 -5.161 1.00 88.75 130 ARG A C 1
ATOM 995 O O . ARG A 1 130 ? -0.300 12.345 -4.939 1.00 88.75 130 ARG A O 1
ATOM 1002 N N . SER A 1 131 ? -2.552 12.444 -5.016 1.00 91.38 131 SER A N 1
ATOM 1003 C CA . SER A 1 131 ? -2.744 11.029 -4.682 1.00 91.38 131 SER A CA 1
ATOM 1004 C C . SER A 1 131 ? -2.063 10.140 -5.725 1.00 91.38 131 SER A C 1
ATOM 1006 O O . SER A 1 131 ? -2.171 10.378 -6.930 1.00 91.38 131 SER A O 1
ATOM 1008 N N . LEU A 1 132 ? -1.339 9.125 -5.255 1.00 92.38 132 LEU A N 1
ATOM 1009 C CA . LEU A 1 132 ? -0.736 8.095 -6.097 1.00 92.38 132 LEU A CA 1
ATOM 1010 C C . LEU A 1 132 ? -1.756 7.011 -6.507 1.00 92.38 132 LEU A C 1
ATOM 1012 O O . LEU A 1 132 ? -1.433 6.192 -7.367 1.00 92.38 132 LEU A O 1
ATOM 1016 N N . ILE A 1 133 ? -2.947 6.990 -5.889 1.00 93.19 133 ILE A N 1
ATOM 1017 C CA . ILE A 1 133 ? -3.890 5.853 -5.895 1.00 93.19 133 ILE A CA 1
ATOM 1018 C C . ILE A 1 133 ? -5.365 6.215 -6.208 1.00 93.19 133 ILE A C 1
ATOM 1020 O O . ILE A 1 133 ? -6.208 5.328 -6.122 1.00 93.19 133 ILE A O 1
ATOM 1024 N N . ASP A 1 134 ? -5.691 7.466 -6.570 1.00 81.88 134 ASP A N 1
ATOM 1025 C CA . ASP A 1 134 ? -7.074 7.931 -6.875 1.00 81.88 134 ASP A CA 1
ATOM 1026 C C . ASP A 1 134 ? -7.618 7.581 -8.287 1.00 81.88 134 ASP A C 1
ATOM 1028 O O . ASP A 1 134 ? -6.823 7.440 -9.247 1.00 81.88 134 ASP A O 1
#

Solvent-accessible surface area (backbone atoms only — not comparable to full-atom values): 7452 Å² total; per-residue (Å²): 136,87,75,94,66,77,77,81,77,62,43,68,41,80,43,29,30,56,56,94,93,36,82,42,80,71,57,64,59,73,60,30,41,54,35,27,38,55,43,38,31,75,75,68,71,40,86,42,64,45,80,46,77,47,78,46,71,47,98,87,72,48,38,30,43,35,37,36,30,93,59,24,13,29,14,23,42,32,48,78,55,96,56,32,28,31,28,38,31,21,41,38,12,34,15,55,70,33,38,86,45,97,53,29,20,37,44,37,95,85,67,82,48,60,45,67,28,96,85,66,32,65,67,49,74,48,77,48,101,50,61,47,49,113

Secondary structure (DSSP, 8-state):
---TTTTTT--EEEEEEEETTEEEE-S-HHHHHHHHHHHHHHHH-------EEEEEE-TT--EEEEEE-SS-EEEEEEEEETTEEEEETTEEEEESTTTTSSSSS-B-TTSS-BPPPTT----EEEE-SS-S--

Radius of gyration: 13.93 Å; Cα contacts (8 Å, |Δi|>4): 301; chains: 1; bounding box: 35×36×32 Å

Foldseek 3Di:
DDDLPVLPLQDKDFQFFDDPNDTDGDDPLVQQLVLLLVLCCVQPVDNQNFDDWDWDADPVGWIWIWTADPQKIKIFTWDDDPRIIITSQQKMKMFRVVSVDPRQWYQDPSNPDIDADPVNGDIDMGGHSDGSGD

Mean predicted aligned error: 5.37 Å

pLDDT: mean 88.41, std 14.45, range [32.06, 98.0]

Nearest PDB structures (foldseek):
  1mhm-assembly1_A  TM=3.929E-01  e=1.292E-01  Solanum tuberosum
  7tuf-assembly1_D  TM=4.921E-01  e=1.936E+00  Homo sapiens
  5bvt-assembly1_A  TM=4.250E-01  e=3.752E+00  Pygoscelis papua
  6szw-assembly1_C  TM=3.276E-01  e=3.133E+00  Homo sapiens